Protein AF-A0AAQ2XVI2-F1 (afdb_monomer_lite)

Organism: NCBI:txid680

Structure (mmCIF, N/CA/C/O backbone):
data_AF-A0AAQ2XVI2-F1
#
_entry.id   AF-A0AAQ2XVI2-F1
#
loop_
_atom_site.group_PDB
_atom_site.id
_atom_site.type_symbol
_atom_site.label_atom_id
_atom_site.label_alt_id
_atom_site.label_comp_id
_atom_site.label_asym_id
_atom_site.label_entity_id
_atom_site.label_seq_id
_atom_site.pdbx_PDB_ins_code
_atom_site.Cartn_x
_atom_site.Cartn_y
_atom_site.Cartn_z
_atom_site.occupancy
_atom_site.B_iso_or_equiv
_atom_site.auth_seq_id
_atom_site.auth_comp_id
_atom_site.auth_asym_id
_atom_site.auth_atom_id
_atom_site.pdbx_PDB_model_num
ATOM 1 N N . MET A 1 1 ? 4.742 -13.867 -22.686 1.00 60.00 1 MET A N 1
ATOM 2 C CA . MET A 1 1 ? 5.722 -13.260 -21.761 1.00 60.00 1 MET A CA 1
ATOM 3 C C . MET A 1 1 ? 6.638 -14.370 -21.278 1.00 60.00 1 MET A C 1
ATOM 5 O O . MET A 1 1 ? 6.125 -15.402 -20.859 1.00 60.00 1 MET A O 1
ATOM 9 N N . LYS A 1 2 ? 7.954 -14.221 -21.438 1.00 79.19 2 LYS A N 1
ATOM 10 C CA . LYS A 1 2 ? 8.945 -15.257 -21.096 1.00 79.19 2 LYS A CA 1
ATOM 11 C C . LYS A 1 2 ? 9.199 -15.263 -19.578 1.00 79.19 2 LYS A C 1
ATOM 13 O O . LYS A 1 2 ? 9.095 -14.219 -18.940 1.00 79.19 2 LYS A O 1
ATOM 18 N N . LEU A 1 3 ? 9.557 -16.412 -18.997 1.00 79.00 3 LEU A N 1
ATOM 19 C CA . LEU A 1 3 ? 9.825 -16.575 -17.550 1.00 79.00 3 LEU A CA 1
ATOM 20 C C . LEU A 1 3 ? 10.801 -15.516 -16.994 1.00 79.00 3 LEU A C 1
ATOM 22 O O . LEU A 1 3 ? 10.525 -14.895 -15.969 1.00 79.00 3 LEU A O 1
ATOM 26 N N . ALA A 1 4 ? 11.872 -15.217 -17.733 1.00 81.69 4 ALA A N 1
ATOM 27 C CA . ALA A 1 4 ? 12.861 -14.204 -17.357 1.00 81.69 4 ALA A CA 1
ATOM 28 C C . ALA A 1 4 ? 12.285 -12.773 -17.269 1.00 81.69 4 ALA A C 1
ATOM 30 O O . ALA A 1 4 ? 12.690 -11.976 -16.420 1.00 81.69 4 ALA A O 1
ATOM 31 N N . GLU A 1 5 ? 11.304 -12.432 -18.111 1.00 82.38 5 GLU A N 1
ATOM 32 C CA . GLU A 1 5 ? 10.640 -11.122 -18.076 1.00 82.38 5 GLU A CA 1
ATOM 33 C C . GLU A 1 5 ? 9.774 -10.999 -16.816 1.00 82.38 5 GLU A C 1
ATOM 35 O O . GLU A 1 5 ? 9.737 -9.944 -16.184 1.00 82.38 5 GLU A O 1
ATOM 40 N N . GLN A 1 6 ? 9.111 -12.088 -16.410 1.00 86.25 6 GLN A N 1
ATOM 41 C CA . GLN A 1 6 ? 8.271 -12.107 -15.209 1.00 86.25 6 GLN A CA 1
ATOM 42 C C . GLN A 1 6 ? 9.105 -11.964 -13.937 1.00 86.25 6 GLN A C 1
ATOM 44 O O . GLN A 1 6 ? 8.748 -11.185 -13.050 1.00 86.25 6 GLN A O 1
ATOM 49 N N . GLU A 1 7 ? 10.244 -12.653 -13.860 1.00 89.81 7 GLU A N 1
ATOM 50 C CA . GLU A 1 7 ? 11.189 -12.493 -12.752 1.00 89.81 7 GLU A CA 1
ATOM 51 C C . GLU A 1 7 ? 11.743 -11.070 -12.682 1.00 89.81 7 GLU A C 1
ATOM 53 O O . GLU A 1 7 ? 11.796 -10.472 -11.605 1.00 89.81 7 GLU A O 1
ATOM 58 N N . THR A 1 8 ? 12.071 -10.482 -13.832 1.00 91.69 8 THR A N 1
ATOM 59 C CA . THR A 1 8 ? 12.575 -9.108 -13.909 1.00 91.69 8 THR A CA 1
ATOM 60 C C . THR A 1 8 ? 11.536 -8.100 -13.414 1.00 91.69 8 THR A C 1
ATOM 62 O O . THR A 1 8 ? 11.858 -7.218 -12.613 1.00 91.69 8 THR A O 1
ATOM 65 N N . VAL A 1 9 ? 10.271 -8.239 -13.818 1.00 92.00 9 VAL A N 1
ATOM 66 C CA . VAL A 1 9 ? 9.171 -7.393 -13.322 1.00 92.00 9 VAL A CA 1
ATOM 67 C C . VAL A 1 9 ? 8.997 -7.559 -11.812 1.00 92.00 9 VAL A C 1
ATOM 69 O O . VAL A 1 9 ? 8.924 -6.565 -11.088 1.00 92.00 9 VAL A O 1
ATOM 72 N N . LYS A 1 10 ? 9.011 -8.799 -11.310 1.00 93.50 10 LYS A N 1
ATOM 73 C CA . LYS A 1 10 ? 8.878 -9.097 -9.877 1.00 93.50 10 LYS A CA 1
ATOM 74 C C . LYS A 1 10 ? 10.015 -8.487 -9.053 1.00 93.50 10 LYS A C 1
ATOM 76 O O . LYS A 1 10 ? 9.766 -7.951 -7.974 1.00 93.50 10 LYS A O 1
ATOM 81 N N . ASN A 1 11 ? 11.246 -8.521 -9.560 1.00 95.31 11 ASN A N 1
ATOM 82 C CA . ASN A 1 11 ? 12.405 -7.930 -8.894 1.00 95.31 11 ASN A CA 1
ATOM 83 C C . ASN A 1 11 ? 12.314 -6.400 -8.835 1.00 95.31 11 ASN A C 1
ATOM 85 O O . ASN A 1 11 ? 12.536 -5.819 -7.774 1.00 95.31 11 ASN A O 1
ATOM 89 N N . ASN A 1 12 ? 11.911 -5.747 -9.930 1.00 94.75 12 ASN A N 1
ATOM 90 C CA . ASN A 1 12 ? 11.706 -4.296 -9.930 1.00 94.75 12 ASN A CA 1
ATOM 91 C C . ASN A 1 12 ? 10.529 -3.878 -9.037 1.00 94.75 12 ASN A C 1
ATOM 93 O O . ASN A 1 12 ? 10.629 -2.867 -8.351 1.00 94.75 12 ASN A O 1
ATOM 97 N N . TYR A 1 13 ? 9.454 -4.671 -8.972 1.00 94.38 13 TYR A N 1
ATOM 98 C CA . TYR A 1 13 ? 8.350 -4.438 -8.037 1.00 94.38 13 TYR A CA 1
ATOM 99 C C . TYR A 1 13 ? 8.800 -4.521 -6.572 1.00 94.38 13 TYR A C 1
ATOM 101 O O . TYR A 1 13 ? 8.481 -3.639 -5.775 1.00 94.38 13 TYR A O 1
ATOM 109 N N . LYS A 1 14 ? 9.591 -5.541 -6.208 1.00 94.81 14 LYS A N 1
ATOM 110 C CA . LYS A 1 14 ? 10.180 -5.643 -4.862 1.00 94.81 14 LYS A CA 1
ATOM 111 C C . LYS A 1 14 ? 11.066 -4.436 -4.545 1.00 94.81 14 LYS A C 1
ATOM 113 O O . LYS A 1 14 ? 10.928 -3.857 -3.472 1.00 94.81 14 LYS A O 1
ATOM 118 N N . GLY A 1 15 ? 11.927 -4.039 -5.486 1.00 94.56 15 GLY A N 1
ATOM 119 C CA . GLY A 1 15 ? 12.774 -2.851 -5.354 1.00 94.56 15 GLY A CA 1
ATOM 120 C C . GLY A 1 15 ? 11.958 -1.575 -5.136 1.00 94.56 15 GLY A C 1
ATOM 121 O O . GLY A 1 15 ? 12.252 -0.809 -4.220 1.00 94.56 15 GLY A O 1
ATOM 122 N N . LEU A 1 16 ? 10.882 -1.398 -5.909 1.00 94.56 16 LEU A N 1
ATOM 123 C CA . LEU A 1 16 ? 9.955 -0.278 -5.764 1.00 94.56 16 LEU A CA 1
ATOM 124 C C . LEU A 1 16 ? 9.284 -0.278 -4.383 1.00 94.56 16 LEU A C 1
ATOM 126 O O . LEU A 1 16 ? 9.254 0.753 -3.719 1.00 94.56 16 LEU A O 1
ATOM 130 N N . SER A 1 17 ? 8.797 -1.430 -3.913 1.00 93.06 17 SER A N 1
ATOM 131 C CA . SER A 1 17 ? 8.168 -1.550 -2.592 1.00 93.06 17 SER A CA 1
ATOM 132 C C . SER A 1 17 ? 9.117 -1.183 -1.451 1.00 93.06 17 SER A C 1
ATOM 134 O O . SER A 1 17 ? 8.723 -0.442 -0.550 1.00 93.06 17 SER A O 1
ATOM 136 N N . CYS A 1 18 ? 10.373 -1.635 -1.502 1.00 93.56 18 CYS A N 1
ATOM 137 C CA . CYS A 1 18 ? 11.382 -1.245 -0.520 1.00 93.56 18 CYS A CA 1
ATOM 138 C C . CYS A 1 18 ? 11.663 0.264 -0.559 1.00 93.56 18 CYS A C 1
ATOM 140 O O . CYS A 1 18 ? 11.687 0.891 0.497 1.00 93.56 18 CYS A O 1
ATOM 142 N N . ALA A 1 19 ? 11.801 0.848 -1.754 1.00 91.69 19 ALA A N 1
ATOM 143 C CA . ALA A 1 19 ? 12.067 2.277 -1.920 1.00 91.69 19 ALA A CA 1
ATOM 144 C C . ALA A 1 19 ? 10.919 3.155 -1.391 1.00 91.69 19 ALA A C 1
ATOM 146 O O . ALA A 1 19 ? 11.161 4.156 -0.721 1.00 91.69 19 ALA A O 1
ATOM 147 N N . TYR A 1 20 ? 9.661 2.748 -1.603 1.00 88.25 20 TYR A N 1
ATOM 148 C CA .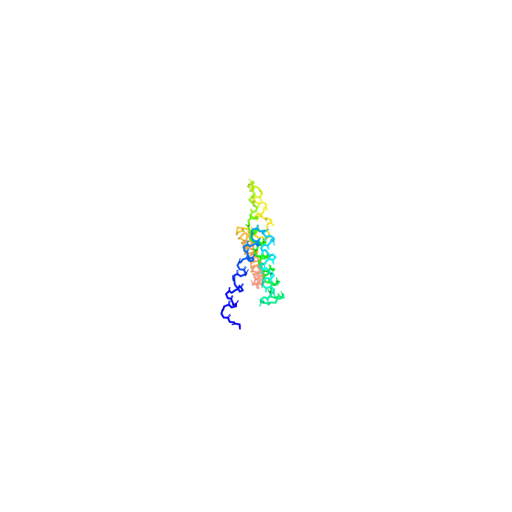 TYR A 1 20 ? 8.511 3.425 -0.995 1.00 88.25 20 TYR A CA 1
ATOM 149 C C . TYR A 1 20 ? 8.550 3.358 0.534 1.00 88.25 20 TYR A C 1
ATOM 151 O O . TYR A 1 20 ? 8.305 4.377 1.180 1.00 88.25 20 TYR A O 1
ATOM 159 N N . ARG A 1 21 ? 8.879 2.201 1.127 1.00 85.25 21 ARG A N 1
ATOM 160 C CA . ARG A 1 21 ? 8.975 2.055 2.593 1.00 85.25 21 ARG A CA 1
ATOM 161 C C . ARG A 1 21 ? 10.058 2.947 3.197 1.00 85.25 21 ARG A C 1
ATOM 163 O O . ARG A 1 21 ? 9.799 3.565 4.220 1.00 85.25 21 ARG A O 1
ATOM 170 N N . SER A 1 22 ? 11.228 3.039 2.566 1.00 86.88 22 SER A N 1
ATOM 171 C CA . SER A 1 22 ? 12.334 3.878 3.049 1.00 86.88 22 SER A CA 1
ATOM 172 C C . SER A 1 22 ? 12.206 5.359 2.680 1.00 86.88 22 SER A C 1
ATOM 174 O O . SER A 1 22 ? 12.923 6.178 3.243 1.00 86.88 22 SER A O 1
ATOM 176 N N . GLY A 1 23 ? 11.323 5.717 1.741 1.00 86.75 23 GLY A N 1
ATOM 177 C CA . GLY A 1 23 ? 11.218 7.085 1.223 1.00 86.75 23 GLY A CA 1
ATOM 178 C C . GLY A 1 23 ? 12.353 7.474 0.267 1.00 86.75 23 GLY A C 1
ATOM 179 O O . GLY A 1 23 ? 12.601 8.657 0.059 1.00 86.75 23 GLY A O 1
ATOM 180 N N . ASP A 1 24 ? 13.046 6.498 -0.322 1.00 91.88 24 ASP A N 1
ATOM 181 C CA . ASP A 1 24 ? 14.157 6.732 -1.249 1.00 91.88 24 ASP A CA 1
ATOM 182 C C . ASP A 1 24 ? 13.641 7.144 -2.638 1.00 91.88 24 ASP A C 1
ATOM 184 O O . ASP A 1 24 ? 13.352 6.312 -3.503 1.00 91.88 24 ASP A O 1
ATOM 188 N N . ILE A 1 25 ? 13.528 8.457 -2.846 1.00 92.75 25 ILE A N 1
ATOM 189 C CA . ILE A 1 25 ? 12.975 9.077 -4.060 1.00 92.75 25 ILE A CA 1
ATOM 190 C C . ILE A 1 25 ? 13.737 8.645 -5.324 1.00 92.75 25 ILE A C 1
ATOM 192 O O . ILE A 1 25 ? 13.118 8.402 -6.364 1.00 92.75 25 ILE A O 1
ATOM 196 N N . ILE A 1 26 ? 15.063 8.499 -5.242 1.00 93.19 26 ILE A N 1
ATOM 197 C CA . ILE A 1 26 ? 15.903 8.125 -6.388 1.00 93.19 26 ILE A CA 1
ATOM 198 C C . ILE A 1 26 ? 15.552 6.706 -6.834 1.00 93.19 26 ILE A C 1
ATOM 200 O O . ILE A 1 26 ? 15.322 6.452 -8.022 1.00 93.19 26 ILE A O 1
ATOM 204 N N . ASN A 1 27 ? 15.463 5.774 -5.885 1.00 92.81 27 ASN A N 1
ATOM 205 C CA . ASN A 1 27 ? 15.110 4.397 -6.203 1.00 92.81 27 ASN A CA 1
ATOM 206 C C . ASN A 1 27 ? 13.634 4.232 -6.585 1.00 92.81 27 ASN A C 1
ATOM 208 O O . ASN A 1 27 ? 13.338 3.397 -7.444 1.00 92.81 27 ASN A O 1
ATOM 212 N N . ILE A 1 28 ? 12.721 5.054 -6.055 1.00 91.50 28 ILE A N 1
ATOM 213 C CA . ILE A 1 28 ? 11.327 5.098 -6.527 1.00 91.50 28 ILE A CA 1
ATOM 214 C C . ILE A 1 28 ? 11.295 5.434 -8.020 1.00 91.50 28 ILE A C 1
ATOM 216 O O . ILE A 1 28 ? 10.762 4.651 -8.808 1.00 91.50 28 ILE A O 1
ATOM 220 N N . ALA A 1 29 ? 11.929 6.538 -8.430 1.00 93.50 29 ALA A N 1
ATOM 221 C CA . ALA A 1 29 ? 11.978 6.947 -9.833 1.00 93.50 29 ALA A CA 1
ATOM 222 C C . ALA A 1 29 ? 12.631 5.872 -10.719 1.00 93.50 29 ALA A C 1
ATOM 224 O O . ALA A 1 29 ? 12.110 5.528 -11.783 1.00 93.50 29 ALA A O 1
ATOM 225 N N . ARG A 1 30 ? 13.739 5.279 -10.253 1.00 94.69 30 ARG A N 1
ATOM 226 C CA . ARG A 1 30 ? 14.476 4.237 -10.978 1.00 94.69 30 ARG A CA 1
ATOM 227 C C . ARG A 1 30 ? 13.639 2.983 -11.224 1.00 94.69 30 ARG A C 1
ATOM 229 O O . ARG A 1 30 ? 13.567 2.511 -12.360 1.00 94.69 30 ARG A O 1
ATOM 236 N N . TYR A 1 31 ? 13.049 2.404 -10.179 1.00 96.44 31 TYR A N 1
ATOM 237 C CA . TYR A 1 31 ? 12.291 1.157 -10.304 1.00 96.44 31 TYR A CA 1
ATOM 238 C C . TYR A 1 31 ? 10.948 1.376 -11.000 1.00 96.44 31 TYR A C 1
ATOM 240 O O . TYR A 1 31 ? 10.543 0.536 -11.804 1.00 96.44 31 TYR A O 1
ATOM 248 N N . TYR A 1 32 ? 10.302 2.523 -10.773 1.00 94.94 32 TYR A N 1
ATOM 249 C CA . TYR A 1 32 ? 9.093 2.901 -11.497 1.00 94.94 32 TYR A CA 1
ATOM 250 C C . TYR A 1 32 ? 9.355 3.063 -12.999 1.00 94.94 32 TYR A C 1
ATOM 252 O O . TYR A 1 32 ? 8.635 2.483 -13.808 1.00 94.94 32 TYR A O 1
ATOM 260 N N . GLY A 1 33 ? 10.428 3.763 -13.386 1.00 93.56 33 GLY A N 1
ATOM 261 C CA . GLY A 1 33 ? 10.812 3.919 -14.792 1.00 93.56 33 GLY A CA 1
ATOM 262 C C . GLY A 1 33 ? 11.067 2.577 -15.486 1.00 93.56 33 GLY A C 1
ATOM 263 O O . GLY A 1 33 ? 10.567 2.341 -16.587 1.00 93.56 33 GLY A O 1
ATOM 264 N N . LYS A 1 34 ? 11.763 1.651 -14.811 1.00 94.75 34 LYS A N 1
ATOM 265 C CA . LYS A 1 34 ? 11.968 0.281 -15.313 1.00 94.75 34 LYS A CA 1
ATOM 266 C C . LYS A 1 34 ? 10.653 -0.483 -15.478 1.00 94.75 34 LYS A C 1
ATOM 268 O O . LYS A 1 34 ? 10.474 -1.168 -16.480 1.00 94.75 34 LYS A O 1
ATOM 273 N N . LEU A 1 35 ? 9.722 -0.364 -14.531 1.00 94.38 35 LEU A N 1
ATOM 274 C CA . LEU A 1 35 ? 8.404 -0.995 -14.641 1.00 94.38 35 LEU A CA 1
ATOM 275 C C . LEU A 1 35 ? 7.587 -0.393 -15.787 1.00 94.38 35 LEU A C 1
ATOM 277 O O . LEU A 1 35 ? 7.039 -1.143 -16.588 1.00 94.38 35 LEU A O 1
ATOM 281 N N . ARG A 1 36 ? 7.567 0.935 -15.933 1.00 95.50 36 ARG A N 1
ATOM 282 C CA . ARG A 1 36 ? 6.888 1.612 -17.049 1.00 95.50 36 ARG A CA 1
ATOM 283 C C . ARG A 1 36 ? 7.381 1.100 -18.403 1.00 95.50 36 ARG A C 1
ATOM 285 O O . ARG A 1 36 ? 6.562 0.868 -19.285 1.00 95.50 36 ARG A O 1
ATOM 292 N N . PHE A 1 37 ? 8.687 0.871 -18.542 1.00 93.62 37 PHE A N 1
ATOM 293 C CA . PHE A 1 37 ? 9.269 0.295 -19.755 1.00 93.62 37 PHE A CA 1
ATOM 294 C C . PHE A 1 37 ? 8.855 -1.169 -19.986 1.00 93.62 37 PHE A C 1
ATOM 296 O O . PHE A 1 37 ? 8.539 -1.547 -21.108 1.00 93.62 37 PHE A O 1
ATOM 303 N N . LEU A 1 38 ? 8.830 -1.998 -18.936 1.00 92.69 38 LEU A N 1
ATOM 304 C CA . LEU A 1 38 ? 8.590 -3.443 -19.060 1.00 92.69 38 LEU A CA 1
ATOM 305 C C . LEU A 1 38 ? 7.114 -3.828 -19.222 1.00 92.69 38 LEU A C 1
ATOM 307 O O . LEU A 1 38 ? 6.799 -4.770 -19.944 1.00 92.69 38 LEU A O 1
ATOM 311 N N . ILE A 1 39 ? 6.214 -3.160 -18.501 1.00 92.75 39 ILE A N 1
ATOM 312 C CA . ILE A 1 39 ? 4.792 -3.541 -18.413 1.00 92.75 39 ILE A CA 1
ATOM 313 C C . ILE A 1 39 ? 3.842 -2.437 -18.883 1.00 92.75 39 ILE A C 1
ATOM 315 O O . ILE A 1 39 ? 2.624 -2.611 -18.816 1.00 92.75 39 ILE A O 1
ATOM 319 N N . GLY A 1 40 ? 4.386 -1.326 -19.379 1.00 92.44 40 GLY A N 1
ATOM 320 C CA . GLY A 1 40 ? 3.621 -0.163 -19.800 1.00 92.44 40 GLY A CA 1
ATOM 321 C C . GLY A 1 40 ? 3.193 0.723 -18.632 1.00 92.44 40 GLY A C 1
ATOM 322 O O . GLY A 1 40 ? 3.144 0.312 -17.470 1.00 92.44 40 GLY A O 1
ATOM 323 N N . GLU A 1 41 ? 2.857 1.966 -18.966 1.00 90.25 41 GLU A N 1
ATOM 324 C CA . GLU A 1 41 ? 2.544 3.014 -17.996 1.00 90.25 41 GLU A CA 1
ATOM 32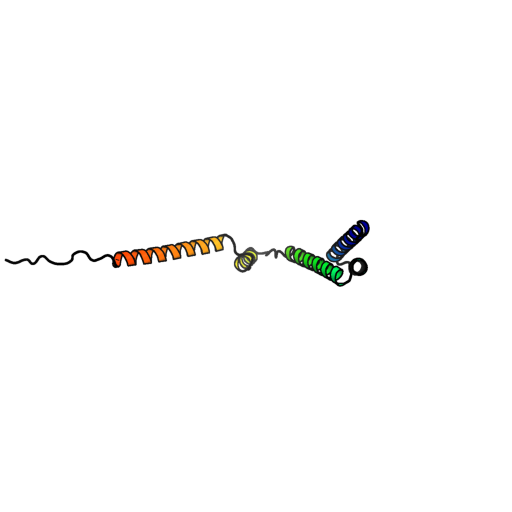5 C C . GLU A 1 41 ? 1.347 2.668 -17.118 1.00 90.25 41 GLU A C 1
ATOM 327 O O . GLU A 1 41 ? 1.509 2.580 -15.909 1.00 90.25 41 GLU A O 1
ATOM 332 N N . CYS A 1 42 ? 0.186 2.351 -17.696 1.00 92.94 42 CYS A N 1
ATOM 333 C CA . CYS A 1 42 ? -1.023 2.082 -16.911 1.00 92.94 42 CYS A CA 1
ATOM 334 C C . CYS A 1 42 ? -0.821 0.980 -15.857 1.00 92.94 42 CYS A C 1
ATOM 336 O O . CYS A 1 42 ? -1.277 1.105 -14.721 1.00 92.94 42 CYS A O 1
ATOM 338 N N . ARG A 1 43 ? -0.114 -0.103 -16.210 1.00 90.62 43 ARG A N 1
ATOM 339 C CA . ARG A 1 43 ? 0.146 -1.207 -15.274 1.00 90.62 43 ARG A CA 1
ATOM 340 C C . ARG A 1 43 ? 1.169 -0.819 -14.209 1.00 90.62 43 ARG A C 1
ATOM 342 O O . ARG A 1 43 ? 0.977 -1.166 -13.046 1.00 90.62 43 ARG A O 1
ATOM 349 N N . ALA A 1 44 ? 2.225 -0.098 -14.583 1.00 90.81 44 ALA A N 1
ATOM 350 C CA . ALA A 1 44 ? 3.220 0.394 -13.636 1.00 90.81 44 ALA A CA 1
ATOM 351 C C . ALA A 1 44 ? 2.613 1.388 -12.634 1.00 90.81 44 ALA A C 1
ATOM 353 O O . ALA A 1 44 ? 2.869 1.272 -11.436 1.00 90.81 44 ALA A O 1
ATOM 354 N N . THR A 1 45 ? 1.761 2.305 -13.099 1.00 92.19 45 THR A N 1
ATOM 355 C CA . THR A 1 45 ? 1.043 3.269 -12.255 1.00 92.19 45 THR A CA 1
ATOM 356 C C . THR A 1 45 ? 0.125 2.563 -11.263 1.00 92.19 45 THR A C 1
ATOM 358 O O . THR A 1 45 ? 0.173 2.854 -10.070 1.00 92.19 45 THR A O 1
ATOM 361 N N . ASN A 1 46 ? -0.652 1.573 -11.715 1.00 92.19 46 ASN A N 1
ATOM 362 C CA . ASN A 1 46 ? -1.519 0.794 -10.827 1.00 92.19 46 ASN A CA 1
ATOM 363 C C . ASN A 1 46 ? -0.723 0.068 -9.731 1.00 92.19 46 ASN A C 1
ATOM 365 O O . ASN A 1 46 ? -1.131 0.077 -8.571 1.00 92.19 46 ASN A O 1
ATOM 369 N N . LEU A 1 47 ? 0.430 -0.520 -10.070 1.00 89.88 47 LEU A N 1
ATOM 370 C CA . LEU A 1 47 ? 1.306 -1.150 -9.077 1.00 89.88 47 LEU A CA 1
ATOM 371 C C . LEU A 1 47 ? 1.884 -0.130 -8.090 1.00 89.88 47 LEU A C 1
ATOM 373 O O . LEU A 1 47 ? 1.933 -0.406 -6.894 1.00 89.88 47 LEU A O 1
ATOM 377 N N . ALA A 1 48 ? 2.298 1.047 -8.563 1.00 89.44 48 ALA A N 1
ATOM 378 C CA . ALA A 1 48 ? 2.801 2.109 -7.696 1.00 89.44 48 ALA A CA 1
ATOM 379 C C . ALA A 1 48 ? 1.722 2.593 -6.711 1.00 89.44 48 ALA A C 1
ATOM 381 O O . ALA A 1 48 ? 1.997 2.696 -5.515 1.00 89.44 48 ALA A O 1
ATOM 382 N N . PHE A 1 49 ? 0.481 2.786 -7.175 1.00 90.56 49 PHE A N 1
ATOM 383 C CA . PHE A 1 49 ? -0.644 3.137 -6.305 1.00 90.56 49 PHE A CA 1
ATOM 384 C C . PHE A 1 49 ? -0.935 2.061 -5.260 1.00 90.56 49 PHE A C 1
ATOM 386 O O . PHE A 1 49 ? -1.147 2.393 -4.097 1.00 90.56 49 PHE A O 1
ATOM 393 N N . GLN A 1 50 ? -0.893 0.780 -5.632 1.00 89.44 50 GLN A N 1
ATOM 394 C CA . GLN A 1 50 ? -1.070 -0.319 -4.678 1.00 89.44 50 GLN A CA 1
ATOM 395 C C . GLN A 1 50 ? 0.021 -0.329 -3.601 1.00 89.44 50 GLN A C 1
ATOM 397 O O . GLN A 1 50 ? -0.279 -0.480 -2.418 1.00 89.44 50 GLN A O 1
ATOM 402 N N . VAL A 1 51 ? 1.284 -0.129 -3.989 1.00 89.81 51 VAL A N 1
ATOM 403 C CA . VAL A 1 51 ? 2.414 -0.065 -3.050 1.00 89.81 51 VAL A CA 1
ATOM 404 C C . VAL A 1 51 ? 2.277 1.127 -2.102 1.00 89.81 51 VAL A C 1
ATOM 406 O O . VAL A 1 51 ? 2.495 0.983 -0.898 1.00 89.81 51 VAL A O 1
ATOM 409 N N . GLN A 1 52 ? 1.896 2.292 -2.624 1.00 86.25 52 GLN A N 1
ATOM 410 C CA . GLN A 1 52 ? 1.702 3.498 -1.827 1.00 86.25 52 GLN A CA 1
ATOM 411 C C . GLN A 1 52 ? 0.516 3.363 -0.864 1.00 86.25 52 GLN A C 1
ATOM 413 O O . GLN A 1 52 ? 0.643 3.719 0.306 1.00 86.25 52 GLN A O 1
ATOM 418 N N . ALA A 1 53 ? -0.603 2.792 -1.316 1.00 83.00 53 ALA A N 1
ATOM 419 C CA . ALA A 1 53 ? -1.758 2.502 -0.470 1.00 83.00 53 ALA A CA 1
ATOM 420 C C . ALA A 1 53 ? -1.407 1.516 0.655 1.00 83.00 53 ALA A C 1
ATOM 422 O O . ALA A 1 53 ? -1.752 1.756 1.808 1.00 83.00 53 ALA A O 1
ATOM 423 N N . ALA A 1 54 ? -0.650 0.456 0.353 1.00 83.12 54 ALA A N 1
ATOM 424 C CA . ALA A 1 54 ? -0.196 -0.504 1.358 1.00 83.12 54 ALA A CA 1
ATOM 425 C C . ALA A 1 54 ? 0.746 0.132 2.397 1.00 83.12 54 ALA A C 1
ATOM 427 O O . ALA A 1 54 ? 0.698 -0.223 3.574 1.00 83.12 54 ALA A O 1
ATOM 428 N N . LYS A 1 55 ? 1.597 1.083 1.984 1.00 81.19 55 LYS A N 1
ATOM 429 C CA . LYS A 1 55 ? 2.426 1.868 2.910 1.00 81.19 55 LYS A CA 1
ATOM 430 C C . LYS A 1 55 ? 1.562 2.726 3.834 1.00 81.19 55 LYS A C 1
ATOM 432 O O . LYS A 1 55 ? 1.744 2.651 5.042 1.00 81.19 55 LYS A O 1
ATOM 437 N N . LEU A 1 56 ? 0.615 3.480 3.276 1.00 79.31 56 LEU A N 1
ATOM 438 C CA . LEU A 1 56 ? -0.323 4.310 4.039 1.00 79.31 56 LEU A CA 1
ATOM 439 C C . LEU A 1 56 ? -1.131 3.478 5.040 1.00 79.31 56 LEU A C 1
ATOM 441 O O . LEU A 1 56 ? -1.291 3.882 6.186 1.00 79.31 56 LEU A O 1
ATOM 445 N N . GLU A 1 57 ? -1.600 2.294 4.641 1.00 76.88 57 GLU A N 1
ATOM 446 C CA . GLU A 1 57 ? -2.294 1.373 5.541 1.00 76.88 57 GLU A CA 1
ATOM 447 C C . GLU A 1 57 ? -1.376 0.915 6.687 1.00 76.88 57 GLU A C 1
ATOM 449 O O . GLU A 1 57 ? -1.777 0.927 7.851 1.00 76.88 57 GLU A O 1
ATOM 454 N N . LEU A 1 58 ? -0.125 0.557 6.389 1.00 71.88 58 LEU A N 1
ATOM 455 C CA . LEU A 1 58 ? 0.844 0.128 7.398 1.00 71.88 58 LEU A CA 1
ATOM 456 C C . LEU A 1 58 ? 1.222 1.258 8.367 1.00 71.88 58 LEU A C 1
ATOM 458 O O . LEU A 1 58 ? 1.285 1.025 9.571 1.00 71.88 58 LEU A O 1
ATOM 462 N N . GLU A 1 59 ? 1.413 2.474 7.861 1.00 71.56 59 GLU A N 1
ATOM 463 C CA . GLU A 1 59 ? 1.634 3.669 8.679 1.00 71.56 59 GLU A CA 1
ATOM 464 C C . GLU A 1 59 ? 0.403 3.960 9.540 1.00 71.56 59 GLU A C 1
ATOM 466 O O . GLU A 1 59 ? 0.533 4.134 10.746 1.00 71.56 59 GLU A O 1
ATOM 471 N N . SER A 1 60 ? -0.808 3.894 8.977 1.00 66.56 60 SER A N 1
ATOM 472 C CA . SER A 1 60 ? -2.056 4.074 9.734 1.00 66.56 60 SER A CA 1
ATOM 473 C C . SER A 1 60 ? -2.233 3.046 10.858 1.00 66.56 60 SER A C 1
ATOM 475 O O . SER A 1 60 ? -2.794 3.369 11.899 1.00 66.56 60 SER A O 1
ATOM 477 N N . ARG A 1 61 ? -1.703 1.825 10.691 1.00 60.00 61 ARG A N 1
ATOM 478 C CA . ARG A 1 61 ? -1.646 0.798 11.744 1.00 60.00 61 ARG A CA 1
ATOM 479 C C . ARG A 1 61 ? -0.563 1.057 12.790 1.00 60.00 61 ARG A C 1
ATOM 481 O O . ARG A 1 61 ? -0.692 0.552 13.897 1.00 60.00 61 ARG A O 1
ATOM 488 N N . GLN A 1 62 ? 0.505 1.786 12.468 1.00 54.78 62 GLN A N 1
ATOM 489 C CA . GLN A 1 62 ? 1.488 2.227 13.467 1.00 54.78 62 GLN A CA 1
ATOM 490 C C . GLN A 1 62 ? 0.935 3.371 14.323 1.00 54.78 62 GLN A C 1
ATOM 492 O O . GLN A 1 62 ? 1.242 3.440 15.509 1.00 54.78 62 GLN A O 1
ATOM 497 N N . TRP A 1 63 ? 0.030 4.181 13.770 1.00 46.12 63 TRP A N 1
ATOM 498 C CA . TRP A 1 63 ? -0.829 5.090 14.529 1.00 46.12 63 TRP A CA 1
ATOM 499 C C . TRP A 1 63 ? -1.996 4.340 15.200 1.00 46.12 63 TRP A C 1
ATOM 501 O O . TRP A 1 63 ? -3.153 4.741 15.094 1.00 46.12 63 TRP A O 1
ATOM 511 N N . VAL A 1 64 ? -1.719 3.255 15.936 1.00 53.19 64 VAL A N 1
ATOM 512 C CA . VAL A 1 64 ? -2.578 2.959 17.090 1.00 53.19 64 VAL A CA 1
ATOM 513 C C . VAL A 1 64 ? -2.250 4.055 18.085 1.00 53.19 64 VAL A C 1
ATOM 515 O O . VAL A 1 64 ? -1.200 4.029 18.719 1.00 53.19 64 VAL A O 1
ATOM 518 N N . GLU A 1 65 ? -3.108 5.064 18.143 1.00 52.56 65 GLU A N 1
ATOM 519 C CA . GLU A 1 65 ? -3.046 6.126 19.134 1.00 52.56 65 GLU A CA 1
ATOM 520 C C . GLU A 1 65 ? -3.008 5.468 20.525 1.00 52.56 65 GLU A C 1
ATOM 522 O O . GLU A 1 65 ? -4.011 4.966 21.037 1.00 52.56 65 GLU A O 1
ATOM 527 N N . VAL A 1 66 ? -1.810 5.351 21.107 1.00 51.75 66 VAL A N 1
ATOM 528 C CA . VAL A 1 66 ? -1.644 4.886 22.482 1.00 51.75 66 VAL A CA 1
ATOM 529 C C . VAL A 1 66 ? -2.078 6.052 23.342 1.00 51.75 66 VAL A C 1
ATOM 531 O O . VAL A 1 66 ? -1.300 6.968 23.593 1.00 51.75 66 VAL A O 1
ATOM 534 N N . PHE A 1 67 ? -3.343 6.047 23.748 1.00 52.41 67 PHE A N 1
ATOM 535 C CA . PHE A 1 67 ? -3.853 7.059 24.656 1.00 52.41 67 PHE A CA 1
ATOM 536 C C . PHE A 1 67 ? -3.076 6.971 25.974 1.00 52.41 67 PHE A C 1
ATOM 538 O O . PHE A 1 67 ? -3.184 5.962 26.675 1.00 52.41 67 PHE A O 1
ATOM 545 N N . PRO A 1 68 ? -2.297 8.002 26.338 1.00 50.47 68 PRO A N 1
ATOM 546 C CA . PRO A 1 68 ? -1.432 7.950 27.513 1.00 50.47 68 PRO A CA 1
ATOM 547 C C . PRO A 1 68 ? -2.226 7.968 28.826 1.00 50.47 68 PRO A C 1
ATOM 549 O O . PRO A 1 68 ? -1.677 7.678 29.885 1.00 50.47 68 PRO A O 1
ATOM 552 N N . SER A 1 69 ? -3.523 8.287 28.775 1.00 61.12 69 SER A N 1
ATOM 553 C CA . SER A 1 69 ? -4.424 8.232 29.919 1.00 61.12 69 SER A CA 1
ATOM 554 C C . SER A 1 69 ? -5.523 7.194 29.706 1.00 61.12 69 SER A C 1
ATOM 556 O O . SER A 1 69 ? -6.081 7.048 28.615 1.00 61.12 69 SER A O 1
ATOM 558 N N . SER A 1 70 ? -5.884 6.507 30.791 1.00 60.03 70 SER A N 1
ATOM 559 C CA . SER A 1 70 ? -7.029 5.590 30.849 1.00 60.03 70 SER A CA 1
ATOM 560 C C . SER A 1 70 ? -8.327 6.248 30.364 1.00 60.03 70 SER A C 1
ATOM 562 O O . SER A 1 70 ? -9.163 5.580 29.761 1.00 60.03 70 SER A O 1
ATOM 564 N N . PHE A 1 71 ? -8.467 7.565 30.552 1.00 67.56 71 PHE A N 1
ATOM 565 C CA . PHE A 1 71 ? -9.590 8.347 30.043 1.00 67.56 71 PHE A CA 1
ATOM 566 C C . PHE A 1 71 ? -9.565 8.517 28.517 1.00 67.56 71 PHE A C 1
ATOM 568 O O . PHE A 1 71 ? -10.595 8.331 27.879 1.00 67.56 71 PHE A O 1
ATOM 575 N N . GLY A 1 72 ? -8.408 8.814 27.914 1.00 60.84 72 GLY A N 1
ATOM 576 C CA . GLY A 1 72 ? -8.283 8.898 26.454 1.00 60.84 72 GLY A CA 1
ATOM 577 C C . GLY A 1 72 ? -8.563 7.552 25.783 1.00 60.84 72 GLY A C 1
ATOM 578 O O . GLY A 1 72 ? -9.308 7.489 24.807 1.00 60.84 72 GLY A O 1
ATOM 579 N N . ALA A 1 73 ? -8.063 6.462 26.377 1.00 63.44 73 ALA A N 1
ATOM 580 C CA . ALA A 1 73 ? -8.331 5.105 25.907 1.00 63.44 73 ALA A CA 1
ATOM 581 C C . ALA A 1 73 ? -9.826 4.774 26.008 1.00 63.44 73 ALA A C 1
ATOM 583 O O . ALA A 1 73 ? -10.416 4.258 25.061 1.00 63.44 73 ALA A O 1
ATOM 584 N N . PHE A 1 74 ? -10.459 5.123 27.132 1.00 63.59 74 PHE A N 1
ATOM 585 C CA . PHE A 1 74 ? -11.898 4.974 27.326 1.00 63.59 74 PHE A CA 1
ATOM 586 C C . PHE A 1 74 ? -12.702 5.788 26.304 1.00 63.59 74 PHE A C 1
ATOM 588 O O . PH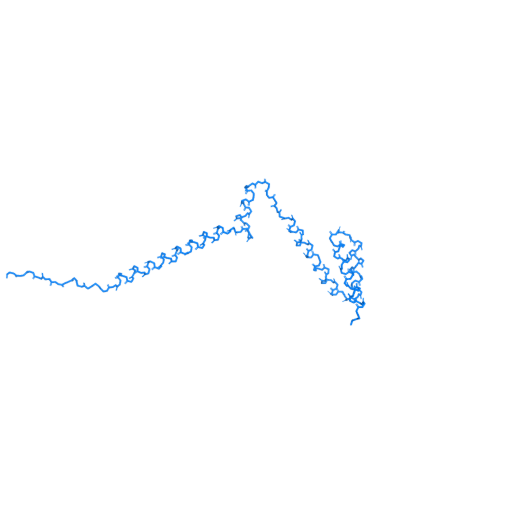E A 1 74 ? -13.601 5.242 25.667 1.00 63.59 74 PHE A O 1
ATOM 595 N N . ALA A 1 75 ? -12.368 7.062 26.094 1.00 63.09 75 ALA A N 1
ATOM 596 C CA . ALA A 1 75 ? -13.061 7.941 25.157 1.00 63.09 75 ALA A CA 1
ATOM 597 C C . ALA A 1 75 ? -12.949 7.434 23.712 1.00 63.09 75 ALA A C 1
ATOM 599 O O . ALA A 1 75 ? -13.955 7.353 23.011 1.00 63.09 75 ALA A O 1
ATOM 600 N N . TYR A 1 76 ? -11.765 7.007 23.270 1.00 62.22 76 TYR A N 1
ATOM 601 C CA . TYR A 1 76 ? -11.591 6.449 21.930 1.00 62.22 76 TYR A CA 1
ATOM 602 C C . TYR A 1 76 ? -12.305 5.114 21.756 1.00 62.22 76 TYR A C 1
ATOM 604 O O . TYR A 1 76 ? -13.012 4.925 20.774 1.00 62.22 76 TYR A O 1
ATOM 612 N N . LEU A 1 77 ? -12.194 4.190 22.712 1.00 62.16 77 LEU A N 1
ATOM 613 C CA . LEU A 1 77 ? -12.883 2.900 22.622 1.00 62.16 77 LEU A CA 1
ATOM 614 C C . LEU A 1 77 ? -14.412 3.057 22.641 1.00 62.16 77 LEU A C 1
ATOM 616 O O . LEU A 1 77 ? -15.119 2.283 22.002 1.00 62.16 77 LEU A O 1
ATOM 620 N N . THR A 1 78 ? -14.935 4.071 23.331 1.00 56.75 78 THR A N 1
ATOM 621 C CA . THR A 1 78 ? -16.383 4.318 23.420 1.00 56.75 78 THR A CA 1
ATOM 622 C C . THR A 1 78 ? -16.947 5.143 22.261 1.00 56.75 78 THR A C 1
ATOM 624 O O . THR A 1 78 ? -18.127 4.993 21.950 1.00 56.75 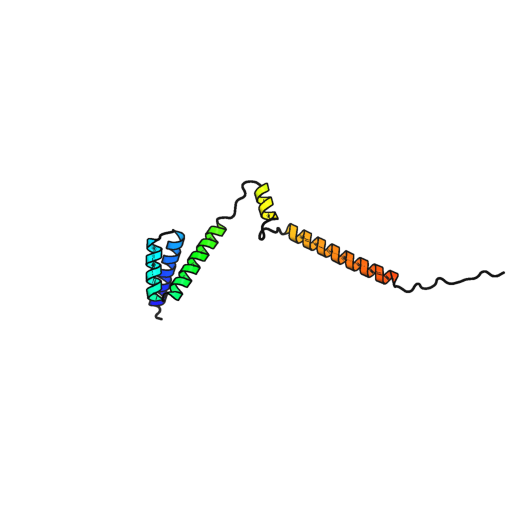78 THR A O 1
ATOM 627 N N . THR A 1 79 ? -16.135 5.966 21.586 1.00 60.25 79 THR A N 1
ATOM 628 C CA . THR A 1 79 ? -16.584 6.850 20.488 1.00 60.25 79 THR A CA 1
ATOM 629 C C . THR A 1 79 ? -16.082 6.436 19.101 1.00 60.25 79 THR A C 1
ATOM 631 O O . THR A 1 79 ? -16.636 6.867 18.088 1.00 60.25 79 THR A O 1
ATOM 634 N N . SER A 1 80 ? -15.076 5.561 19.017 1.00 58.00 80 SER A N 1
ATOM 635 C CA . SER A 1 80 ? -14.549 5.057 17.750 1.00 58.00 80 SER A CA 1
ATOM 636 C C . SER A 1 80 ? -15.567 4.169 17.041 1.00 58.00 80 SER A C 1
ATOM 638 O O . SER A 1 80 ? -16.081 3.191 17.592 1.00 58.00 80 SER A O 1
ATOM 640 N N . ARG A 1 81 ? -15.767 4.444 15.748 1.00 54.38 81 ARG A N 1
ATOM 641 C CA . ARG A 1 81 ? -16.553 3.612 14.821 1.00 54.38 81 ARG A CA 1
ATOM 642 C C . ARG A 1 81 ? -16.072 2.151 14.776 1.00 54.38 81 ARG A C 1
ATOM 644 O O . ARG A 1 81 ? -16.867 1.270 14.458 1.00 54.38 81 ARG A O 1
ATOM 651 N N . TYR A 1 82 ? -14.807 1.901 15.122 1.00 53.09 82 TYR A N 1
ATOM 652 C CA . TYR A 1 82 ? -14.169 0.580 15.153 1.00 53.09 82 TYR A CA 1
ATOM 653 C C . TYR A 1 82 ? -14.028 0.001 16.572 1.00 53.09 82 TYR A C 1
ATOM 655 O O . TYR A 1 82 ? -13.742 -1.183 16.724 1.00 53.09 82 TYR A O 1
ATOM 663 N N . GLY A 1 83 ? -14.228 0.826 17.606 1.00 52.06 83 GLY A N 1
ATOM 664 C CA . GLY A 1 83 ? -13.960 0.497 19.007 1.00 52.06 83 GLY A CA 1
ATOM 665 C C . GLY A 1 83 ? -15.146 -0.053 19.794 1.00 52.06 83 GLY A C 1
ATOM 666 O O . GLY A 1 83 ? -14.953 -0.407 20.953 1.00 52.06 83 GLY A O 1
ATOM 667 N N . LYS A 1 84 ? -16.352 -0.156 19.203 1.00 58.25 84 LYS A N 1
ATOM 668 C CA . LYS A 1 84 ? -17.563 -0.640 19.896 1.00 58.25 84 LYS A CA 1
ATOM 669 C C . LYS A 1 84 ? -17.297 -1.974 20.604 1.00 58.25 84 LYS A C 1
ATOM 671 O O . LYS A 1 84 ? -17.311 -3.045 19.996 1.00 58.25 84 LYS A O 1
ATOM 676 N N . MET A 1 85 ? -17.048 -1.886 21.909 1.00 58.59 85 MET A N 1
ATOM 677 C CA . MET A 1 85 ? -16.599 -3.000 22.729 1.00 58.59 85 MET A CA 1
ATOM 678 C C . MET A 1 85 ? -17.702 -4.059 22.827 1.00 58.59 85 MET A C 1
ATOM 680 O O . MET A 1 85 ? -18.892 -3.740 22.873 1.00 58.59 85 MET A O 1
ATOM 684 N N . ARG A 1 86 ? -17.304 -5.333 22.909 1.00 59.34 86 ARG A N 1
ATOM 685 C CA . ARG A 1 86 ? -18.214 -6.490 23.023 1.00 59.34 86 ARG A CA 1
ATOM 686 C C . ARG A 1 86 ? -19.257 -6.331 24.138 1.00 59.34 86 ARG A C 1
ATOM 688 O O . ARG A 1 86 ? -20.366 -6.828 23.987 1.00 59.34 86 ARG A O 1
ATOM 695 N N . LEU A 1 87 ? -18.924 -5.612 25.217 1.00 56.41 87 LEU A N 1
ATOM 696 C CA . LEU A 1 87 ? -19.845 -5.306 26.316 1.00 56.41 87 LEU A CA 1
ATOM 697 C C . LEU A 1 87 ? -20.995 -4.387 25.882 1.00 56.41 87 LEU A C 1
ATOM 699 O O . LEU A 1 87 ? -22.138 -4.665 26.216 1.00 56.41 87 LEU A O 1
ATOM 703 N N . PHE A 1 88 ? -20.724 -3.340 25.097 1.00 61.75 88 PHE A N 1
ATOM 704 C CA . PHE A 1 88 ? -21.771 -2.443 24.600 1.00 61.75 88 PHE A CA 1
ATOM 705 C C . PHE A 1 88 ? -22.716 -3.182 23.646 1.00 61.75 88 PHE A C 1
ATOM 707 O O . PHE A 1 88 ? -23.928 -3.115 23.806 1.00 61.75 88 PHE A O 1
ATOM 714 N N . GLN A 1 89 ? -22.168 -4.001 22.742 1.00 66.31 89 GLN A N 1
ATOM 715 C CA . GLN A 1 89 ? -22.975 -4.873 21.879 1.00 66.31 89 GLN A CA 1
ATOM 716 C C . GLN A 1 89 ? -23.776 -5.916 22.676 1.00 66.31 89 GLN A C 1
ATOM 718 O O . GLN A 1 89 ? -24.894 -6.255 22.296 1.00 66.31 89 GLN A O 1
ATOM 723 N N . ALA A 1 90 ? -23.224 -6.447 23.772 1.00 64.81 90 ALA A N 1
ATOM 724 C CA . ALA A 1 90 ? -23.932 -7.375 24.651 1.00 64.81 90 ALA A CA 1
ATOM 725 C C . ALA A 1 90 ? -25.078 -6.682 25.403 1.00 64.81 90 ALA A C 1
ATOM 727 O O . ALA A 1 90 ? -26.159 -7.256 25.505 1.00 64.81 90 ALA A O 1
ATOM 728 N N . ILE A 1 91 ? -24.872 -5.444 25.866 1.00 67.69 91 ILE A N 1
ATOM 729 C CA . ILE A 1 91 ? -25.911 -4.620 26.497 1.00 67.69 91 ILE A CA 1
ATOM 730 C C . ILE A 1 91 ? -27.005 -4.274 25.482 1.00 67.69 91 ILE A C 1
ATOM 732 O O . ILE A 1 91 ? -28.176 -4.493 25.772 1.00 67.69 91 ILE A O 1
ATOM 736 N N . GLU A 1 92 ? -26.653 -3.815 24.276 1.00 72.06 92 GLU A N 1
ATOM 737 C CA . GLU A 1 92 ? -27.624 -3.532 23.208 1.00 72.06 92 GLU A CA 1
ATOM 738 C C . GLU A 1 92 ? -28.446 -4.778 22.848 1.00 72.06 92 GLU A C 1
ATOM 740 O O . GLU A 1 92 ? -29.674 -4.711 22.788 1.00 72.06 92 GLU A O 1
ATOM 745 N N . ARG A 1 93 ? -27.796 -5.940 22.687 1.00 72.88 93 ARG A N 1
ATOM 746 C CA . ARG A 1 93 ? -28.487 -7.217 22.439 1.00 72.88 93 ARG A CA 1
ATOM 747 C C . ARG A 1 93 ? -29.404 -7.612 23.590 1.00 72.88 93 ARG A C 1
ATOM 749 O O . ARG A 1 93 ? -30.531 -8.030 23.344 1.00 72.88 93 ARG A O 1
ATOM 756 N N . ASN A 1 94 ? -28.945 -7.488 24.832 1.00 74.94 94 ASN A N 1
ATOM 757 C CA . ASN A 1 94 ? -29.754 -7.842 25.993 1.00 74.94 94 ASN A CA 1
ATOM 758 C C . ASN A 1 94 ? -30.973 -6.915 26.120 1.00 74.94 94 ASN A C 1
ATOM 760 O O . ASN A 1 94 ? -32.085 -7.384 26.346 1.00 74.94 94 ASN A O 1
ATOM 764 N N . ASN A 1 95 ? -30.792 -5.616 25.880 1.00 73.94 95 ASN A N 1
ATOM 765 C CA . ASN A 1 95 ? -31.878 -4.639 25.895 1.00 73.94 95 ASN A CA 1
ATOM 766 C C . ASN A 1 95 ? -32.899 -4.899 24.777 1.00 73.94 95 ASN A C 1
ATOM 768 O O . ASN A 1 95 ? -34.101 -4.816 25.026 1.00 73.94 95 ASN A O 1
ATOM 772 N N . A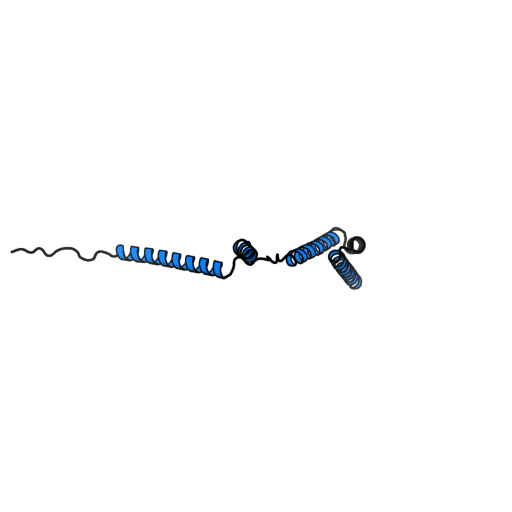LA A 1 96 ? -32.449 -5.283 23.578 1.00 76.12 96 ALA A N 1
ATOM 773 C CA . ALA A 1 96 ? -33.336 -5.681 22.485 1.00 76.12 96 ALA A CA 1
ATOM 774 C C . ALA A 1 96 ? -34.161 -6.932 22.841 1.00 76.12 96 ALA A C 1
ATOM 776 O O . ALA A 1 96 ? -35.380 -6.935 22.676 1.00 76.12 96 ALA A O 1
ATOM 777 N N . LEU A 1 97 ? -33.528 -7.959 23.419 1.00 75.56 97 LEU A N 1
ATOM 778 C CA . LEU A 1 97 ? -34.216 -9.176 23.870 1.00 75.56 97 LEU A CA 1
ATOM 779 C C . LEU A 1 97 ? -35.241 -8.895 24.978 1.00 75.56 97 LEU A C 1
ATOM 781 O O . LEU A 1 97 ? -36.316 -9.496 25.006 1.00 75.56 97 LEU A O 1
ATOM 785 N N . VAL A 1 98 ? -34.928 -7.981 25.899 1.00 72.31 98 VAL A N 1
ATOM 786 C CA . VAL A 1 98 ? -35.870 -7.539 26.935 1.00 72.31 98 VAL A CA 1
ATOM 787 C C . VAL A 1 98 ? -37.059 -6.813 26.304 1.00 72.31 98 VAL A C 1
ATOM 789 O O . VAL A 1 98 ? -38.200 -7.128 26.643 1.00 72.31 98 VAL A O 1
ATOM 792 N N . ALA A 1 99 ? -36.820 -5.904 25.356 1.00 69.56 99 ALA A N 1
ATOM 793 C CA . ALA A 1 99 ? -37.881 -5.191 24.650 1.00 69.56 99 ALA A CA 1
ATOM 794 C C . ALA A 1 99 ? -38.802 -6.151 23.871 1.00 69.56 99 ALA A C 1
ATOM 796 O O . ALA A 1 99 ? -40.025 -6.060 23.989 1.00 69.56 99 ALA A O 1
ATOM 797 N N . GLU A 1 100 ? -38.247 -7.134 23.158 1.00 69.69 100 GLU A N 1
ATOM 798 C CA . GLU A 1 100 ? -39.023 -8.172 22.464 1.00 69.69 100 GLU A CA 1
ATOM 799 C C . GLU A 1 100 ? -39.878 -9.006 23.427 1.00 69.69 100 GLU A C 1
ATOM 801 O O . GLU A 1 100 ? -41.062 -9.249 23.169 1.00 69.69 100 GLU A O 1
ATOM 806 N N . ARG A 1 101 ? -39.316 -9.406 24.577 1.00 67.56 101 ARG A N 1
ATOM 807 C CA . ARG A 1 101 ? -40.062 -10.124 25.623 1.00 67.56 101 ARG A CA 1
ATOM 808 C C . ARG A 1 101 ? -41.190 -9.281 26.203 1.00 67.56 101 ARG A C 1
ATOM 810 O O . ARG A 1 101 ? -42.266 -9.824 26.457 1.00 67.56 101 ARG A O 1
ATOM 817 N N . MET A 1 102 ? -40.977 -7.980 26.399 1.00 64.69 102 MET A N 1
ATOM 818 C CA . MET A 1 102 ? -42.038 -7.077 26.850 1.00 64.69 102 MET A CA 1
ATOM 819 C C . MET A 1 102 ? -43.158 -6.986 25.811 1.00 64.69 102 MET A C 1
ATOM 821 O O . MET A 1 102 ? -44.314 -7.175 26.175 1.00 64.69 102 MET A O 1
ATOM 825 N N . VAL A 1 103 ? -42.836 -6.830 24.523 1.00 66.75 103 VAL A N 1
ATOM 826 C CA . VAL A 1 103 ? -43.830 -6.809 23.432 1.00 66.75 103 VAL A CA 1
ATOM 827 C C . VAL A 1 103 ? -44.626 -8.119 23.362 1.00 66.75 103 VAL A C 1
ATOM 829 O O . VAL A 1 103 ? -45.851 -8.095 23.224 1.00 66.75 103 VAL A O 1
ATOM 832 N N . LEU A 1 104 ? -43.963 -9.271 23.492 1.00 61.12 104 LEU A N 1
ATOM 833 C CA . LEU A 1 104 ? -44.619 -10.583 23.554 1.00 61.12 104 LEU A CA 1
ATOM 834 C C . LEU A 1 104 ? -45.552 -10.703 24.764 1.00 61.12 104 LEU A C 1
ATOM 836 O O . LEU A 1 104 ? -46.666 -11.211 24.630 1.00 61.12 104 LEU A O 1
ATOM 840 N N . LYS A 1 105 ? -45.134 -10.200 25.930 1.00 59.03 105 LYS A N 1
ATOM 841 C CA . LYS A 1 105 ? -45.957 -10.192 27.143 1.00 59.03 105 LYS A CA 1
ATOM 842 C C . LYS A 1 105 ? -47.179 -9.285 26.975 1.00 59.03 105 LYS A C 1
ATOM 844 O O . LYS A 1 105 ? -48.284 -9.721 27.274 1.00 59.03 105 LYS A O 1
ATOM 849 N N . SER A 1 106 ? -47.018 -8.093 26.401 1.00 57.88 106 SER A N 1
ATOM 850 C CA . SER A 1 106 ? -48.125 -7.179 26.083 1.00 57.88 106 SER A CA 1
ATOM 851 C C . SER A 1 106 ? -49.124 -7.789 25.094 1.00 57.88 106 SER A C 1
ATOM 853 O O . SER A 1 106 ? -50.330 -7.664 25.287 1.00 57.88 106 SER A O 1
ATOM 855 N N . LYS A 1 107 ? -48.650 -8.503 24.062 1.00 58.12 107 LYS A N 1
ATOM 856 C CA . LYS A 1 107 ? -49.522 -9.237 23.124 1.00 58.12 107 LYS A CA 1
ATOM 857 C C . LYS A 1 107 ? -50.256 -10.402 23.795 1.00 58.12 107 LYS A C 1
ATOM 859 O O . LYS A 1 107 ? -51.411 -10.654 23.469 1.00 58.12 107 LYS A O 1
ATOM 864 N N . ARG A 1 108 ? -49.604 -11.114 24.721 1.00 56.88 108 ARG A N 1
ATOM 865 C CA . ARG A 1 108 ? -50.209 -12.228 25.468 1.00 56.88 108 ARG A CA 1
ATOM 866 C C . ARG A 1 108 ? -51.292 -11.751 26.438 1.00 56.88 108 ARG A C 1
ATOM 868 O O . ARG A 1 108 ? -52.316 -12.412 26.532 1.00 56.88 108 ARG A O 1
ATOM 875 N N . ILE A 1 109 ? -51.079 -10.607 27.092 1.00 56.94 109 ILE A N 1
ATOM 876 C CA . ILE A 1 109 ? -52.070 -9.973 27.974 1.00 56.94 109 ILE A CA 1
ATOM 877 C C . ILE A 1 109 ? -53.311 -9.565 27.167 1.00 56.94 109 ILE A C 1
ATOM 879 O O . ILE A 1 109 ? -54.413 -9.955 27.528 1.00 56.94 109 ILE A O 1
ATOM 883 N N . ARG A 1 110 ? -53.144 -8.917 26.002 1.00 54.31 110 ARG A N 1
ATOM 884 C CA . ARG A 1 110 ? -54.285 -8.559 25.132 1.00 54.31 110 ARG A CA 1
ATOM 885 C C . ARG A 1 110 ? -55.121 -9.765 24.684 1.00 54.31 110 ARG A C 1
ATOM 887 O O . ARG A 1 110 ? -56.337 -9.670 24.653 1.00 54.31 110 ARG A O 1
ATOM 894 N N . LYS A 1 111 ? -54.496 -10.915 24.398 1.00 54.53 111 LYS A N 1
ATOM 895 C CA . LYS A 1 111 ? -55.230 -12.151 24.056 1.00 54.53 111 LYS A CA 1
ATOM 896 C C . LYS A 1 111 ? -55.981 -12.783 25.236 1.00 54.53 111 LYS A C 1
ATOM 898 O O . LYS A 1 111 ? -56.895 -13.561 24.995 1.00 54.53 111 LYS A O 1
ATOM 903 N N . GLN A 1 112 ? -55.567 -12.522 26.479 1.00 52.56 112 GLN A N 1
ATOM 904 C CA . GLN A 1 112 ? -56.305 -12.970 27.667 1.00 52.56 112 GLN A CA 1
ATOM 905 C C . GLN A 1 112 ? -57.497 -12.058 27.965 1.00 52.56 112 GLN A C 1
ATOM 907 O O . GLN A 1 112 ? -58.539 -12.573 28.346 1.00 52.56 112 GLN A O 1
ATOM 912 N N . ASP A 1 113 ? -57.372 -10.751 27.722 1.00 53.31 113 ASP A N 1
ATOM 913 C CA . ASP A 1 113 ? -58.491 -9.807 27.857 1.00 53.31 113 ASP A CA 1
ATOM 914 C C . ASP A 1 113 ? -59.543 -9.960 26.740 1.00 53.31 113 ASP A C 1
ATOM 916 O O . ASP A 1 113 ? -60.706 -9.625 26.939 1.00 53.31 113 ASP A O 1
ATOM 920 N N . GLU A 1 114 ? -59.165 -10.500 25.576 1.00 53.47 114 GLU A N 1
ATOM 921 C CA . GLU A 1 114 ? -60.090 -10.862 24.486 1.00 53.47 114 GLU A CA 1
ATOM 922 C C . GLU A 1 114 ? -60.722 -12.260 24.649 1.00 53.47 114 GLU A C 1
ATOM 924 O O . GLU A 1 114 ? -61.521 -12.677 23.806 1.00 53.47 114 GLU A O 1
ATOM 929 N N . ALA A 1 115 ? -60.381 -13.016 25.702 1.00 54.69 115 ALA A N 1
ATOM 930 C CA . ALA A 1 115 ? -61.058 -14.281 25.981 1.00 54.69 115 ALA A CA 1
ATOM 931 C C . ALA A 1 115 ? -62.535 -14.002 26.337 1.00 54.69 115 ALA A C 1
ATOM 933 O O . ALA A 1 115 ? -62.801 -13.053 27.077 1.00 54.69 115 ALA A O 1
ATOM 934 N N . PRO A 1 116 ? -63.506 -14.793 25.833 1.00 51.81 116 PRO A N 1
ATOM 935 C CA . PRO A 1 116 ? -64.916 -14.512 26.066 1.00 51.81 116 PRO A CA 1
ATOM 936 C C . PRO A 1 116 ? -65.176 -14.492 27.571 1.00 51.81 116 PRO A C 1
ATOM 938 O O . PRO A 1 116 ? -64.827 -15.449 28.263 1.00 51.81 116 PRO A O 1
ATOM 941 N N . GLN A 1 117 ? -65.776 -13.413 28.075 1.00 58.00 117 GLN A N 1
ATOM 942 C CA . GLN A 1 117 ? -66.290 -13.364 29.440 1.00 58.00 117 GLN A CA 1
ATOM 943 C C . GLN A 1 117 ? -67.408 -14.404 29.555 1.00 58.00 117 GLN A C 1
ATOM 945 O O . GLN A 1 117 ? -68.563 -14.151 29.221 1.00 58.00 117 GLN A O 1
ATOM 950 N N . VAL A 1 118 ? -67.043 -15.621 29.952 1.00 53.19 118 VAL A N 1
ATOM 951 C CA . VAL A 1 118 ? -68.002 -16.690 30.200 1.00 53.19 118 VAL A CA 1
ATOM 952 C C . VAL A 1 118 ? -68.661 -16.408 31.548 1.00 53.19 118 VAL A C 1
ATOM 954 O O . VAL A 1 118 ? -68.042 -16.594 32.591 1.00 53.19 118 VAL A O 1
ATOM 957 N N . GLY A 1 119 ? -69.919 -15.966 31.501 1.00 53.19 119 GLY A N 1
ATOM 958 C CA . GLY A 1 119 ? -70.896 -16.159 32.573 1.00 53.19 119 GLY A CA 1
ATOM 959 C C . GLY A 1 119 ? -70.873 -15.139 33.710 1.00 53.19 119 GLY A C 1
ATOM 960 O O . GLY A 1 119 ? -70.526 -15.477 34.837 1.00 53.19 119 GLY A O 1
ATOM 961 N N . ALA A 1 120 ? -71.345 -13.926 33.442 1.00 54.22 120 ALA A N 1
ATOM 962 C CA . ALA A 1 120 ? -71.953 -13.087 34.468 1.00 54.22 120 ALA A CA 1
ATOM 963 C C . ALA A 1 120 ? -73.383 -12.781 34.022 1.00 54.22 120 ALA A C 1
ATOM 965 O O . ALA A 1 120 ? -73.586 -11.823 33.299 1.00 54.22 120 ALA A O 1
ATOM 966 N N . ASP A 1 121 ? -74.304 -13.683 34.362 1.00 50.50 121 ASP A N 1
ATOM 967 C CA . ASP A 1 121 ? -75.770 -13.552 34.383 1.00 50.50 121 ASP A CA 1
ATOM 968 C C . ASP A 1 121 ? -76.282 -14.939 34.819 1.00 50.50 121 ASP A C 1
ATOM 970 O O . ASP A 1 121 ? -75.794 -15.952 34.328 1.00 50.50 121 ASP A O 1
ATOM 974 N N . SER A 1 122 ? -77.236 -15.160 35.710 1.00 52.41 122 SER A N 1
ATOM 975 C CA . SER A 1 122 ? -78.083 -14.347 36.570 1.00 52.41 122 SER A CA 1
ATOM 976 C C . SER A 1 122 ? -78.803 -15.392 37.440 1.00 52.41 122 SER A C 1
ATOM 978 O O . SER A 1 122 ? -79.320 -16.370 36.897 1.00 52.41 122 SER A O 1
ATOM 980 N N . SER A 1 123 ? -78.829 -15.254 38.767 1.00 52.53 123 SER A N 1
ATOM 981 C CA . SER A 1 123 ? -79.794 -16.000 39.585 1.00 52.53 123 SER A CA 1
ATOM 982 C C . SER A 1 123 ? -80.572 -15.008 40.433 1.00 52.53 123 SER A C 1
ATOM 984 O O . SER A 1 123 ? -80.145 -14.610 41.517 1.00 52.53 123 SER A O 1
ATOM 986 N N . THR A 1 124 ? -81.697 -14.577 39.875 1.00 45.97 124 THR A N 1
ATOM 987 C CA . THR A 1 124 ? -82.787 -13.892 40.559 1.00 45.97 124 THR A CA 1
ATOM 988 C C . THR A 1 124 ? -83.231 -14.718 41.763 1.00 45.97 124 THR A C 1
ATOM 990 O O . THR A 1 124 ? -83.558 -15.897 41.640 1.00 45.97 124 THR A O 1
ATOM 993 N N . VAL A 1 125 ? -83.225 -14.083 42.932 1.00 51.16 125 VAL A N 1
ATOM 994 C CA . VAL A 1 125 ? -83.920 -14.557 44.128 1.00 51.16 125 VAL A CA 1
ATOM 995 C C . VAL A 1 125 ? -85.360 -14.068 44.001 1.00 51.16 125 VAL A C 1
ATOM 997 O O . VAL A 1 125 ? -85.581 -12.860 44.015 1.00 51.16 125 VAL A O 1
ATOM 1000 N N . GLU A 1 126 ? -86.322 -14.979 43.882 1.00 41.59 126 GLU A N 1
ATOM 1001 C CA . GLU A 1 126 ? -87.733 -14.679 44.134 1.00 41.59 126 GLU A CA 1
ATOM 1002 C C . GLU A 1 126 ? -88.309 -15.654 45.171 1.00 41.59 126 GLU A C 1
ATOM 1004 O O . GLU A 1 126 ? -87.995 -16.843 45.157 1.00 41.59 126 GLU A O 1
ATOM 1009 N N . ALA A 1 127 ? -89.070 -15.024 46.076 1.00 43.47 127 ALA A N 1
ATOM 1010 C CA . ALA A 1 127 ? -89.924 -15.446 47.193 1.00 43.47 127 ALA A CA 1
ATOM 1011 C C . ALA A 1 127 ? -90.260 -16.934 47.396 1.00 43.47 127 ALA A C 1
ATOM 1013 O O . ALA A 1 127 ? -90.802 -17.573 46.468 1.00 43.47 127 ALA A O 1
#

Foldseek 3Di:
DDPVLVVVLVVLLVQCLVCLLVVPPVSVCVSLVVNCVSPNDVVSVVSNVVSNVVNVVVVVVVPPPPPPDPVVVVCCLVPPPPNVDPVNVVVVVVVVVVVVVVVVVVVVVVVVVPDDPPDDDDDDDDD

pLDDT: mean 72.98, std 16.69, range [41.59, 96.44]

Secondary structure (DSSP, 8-state):
--HHHHHHHHHHHHHHHHHHHHT-HHHHHHHHHHHHHHH-HHHHHHHHHHHHHHHHH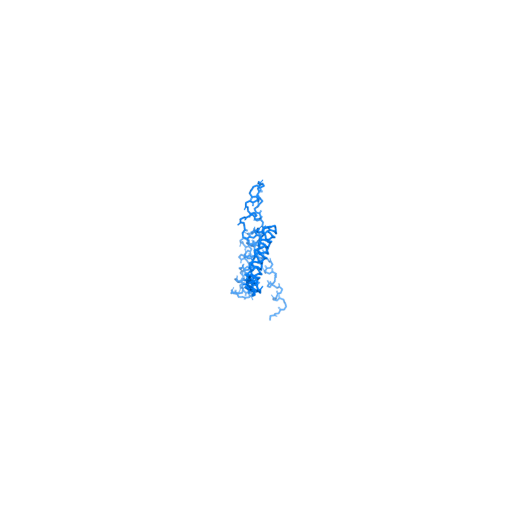HHHHH-----SSHHHHHHHHHH-TTT--HHHHHHHHHHHHHHHHHHHHHHHHHHHHTS------------

Sequence (127 aa):
MKLAEQETVKNNYKGLSCAYRSGDIINIARYYGKLRFLIGECRATNLAFQVQAAKLELESRQWVEVFPSSFGAFAYLTTSRYGKMRLFQAIERNNALVAERMVLKSKRIRKQDEAPQVGADSSTVEA

Radius of gyration: 34.7 Å; chains: 1; bounding box: 106×26×69 Å